Protein AF-A0A5B9QIB6-F1 (afdb_monomer_lite)

Structure (mmCIF, N/CA/C/O backbone):
data_AF-A0A5B9QIB6-F1
#
_entry.id   AF-A0A5B9QIB6-F1
#
loop_
_atom_site.group_PDB
_atom_site.id
_atom_site.type_symbol
_atom_site.label_atom_id
_atom_site.label_alt_id
_atom_site.label_comp_id
_atom_site.label_asym_id
_atom_site.label_entity_id
_atom_site.label_seq_id
_atom_site.pdbx_PDB_ins_code
_atom_site.Cartn_x
_atom_site.Cartn_y
_atom_site.Cartn_z
_atom_site.occupancy
_atom_site.B_iso_or_equiv
_atom_site.auth_seq_id
_atom_site.auth_comp_id
_atom_site.auth_asym_id
_atom_site.auth_atom_id
_atom_site.pdbx_PDB_model_num
ATOM 1 N N . MET A 1 1 ? 18.017 -62.215 -6.057 1.00 49.16 1 MET A N 1
ATOM 2 C CA . MET A 1 1 ? 17.958 -60.836 -6.583 1.00 49.16 1 MET A CA 1
ATOM 3 C C . MET A 1 1 ? 17.004 -60.053 -5.697 1.00 49.16 1 MET A C 1
ATOM 5 O O . MET A 1 1 ? 15.804 -60.251 -5.807 1.00 49.16 1 MET A O 1
ATOM 9 N N . ALA A 1 2 ? 17.535 -59.297 -4.735 1.00 45.88 2 ALA A N 1
ATOM 10 C CA . ALA A 1 2 ? 16.750 -58.531 -3.768 1.00 45.88 2 ALA A CA 1
ATOM 11 C C . ALA A 1 2 ? 16.736 -57.056 -4.192 1.00 45.88 2 ALA A C 1
ATOM 13 O O . ALA A 1 2 ? 17.791 -56.491 -4.464 1.00 45.88 2 ALA A O 1
ATOM 14 N N . ALA A 1 3 ? 15.543 -56.471 -4.295 1.00 62.53 3 ALA A N 1
ATOM 15 C CA . ALA A 1 3 ? 15.340 -55.073 -4.646 1.00 62.53 3 ALA A CA 1
ATOM 16 C C . ALA A 1 3 ? 15.359 -54.217 -3.370 1.00 62.53 3 ALA A C 1
ATOM 18 O O . ALA A 1 3 ? 14.405 -54.223 -2.590 1.00 62.53 3 ALA A O 1
ATOM 19 N N . GLU A 1 4 ? 16.455 -53.492 -3.147 1.00 61.47 4 GLU A N 1
ATOM 20 C CA . GLU A 1 4 ? 16.543 -52.471 -2.104 1.00 61.47 4 GLU A CA 1
ATOM 21 C C . GLU A 1 4 ? 15.688 -51.263 -2.493 1.00 61.47 4 GLU A C 1
ATOM 23 O O . GLU A 1 4 ? 15.952 -50.545 -3.456 1.00 61.47 4 GLU A O 1
ATOM 28 N N . THR A 1 5 ? 14.621 -51.059 -1.726 1.00 69.44 5 THR A N 1
ATOM 29 C CA . THR A 1 5 ? 13.693 -49.941 -1.884 1.00 69.44 5 THR A CA 1
ATOM 30 C C . THR A 1 5 ? 14.246 -48.756 -1.096 1.00 69.44 5 THR A C 1
ATOM 32 O O . THR A 1 5 ? 14.221 -48.744 0.134 1.00 69.44 5 THR A O 1
ATOM 35 N N . HIS A 1 6 ? 14.797 -47.770 -1.800 1.00 70.69 6 HIS A N 1
ATOM 36 C CA . HIS A 1 6 ? 15.397 -46.581 -1.201 1.00 70.69 6 HIS A CA 1
ATOM 37 C C . HIS A 1 6 ? 14.293 -45.586 -0.797 1.00 70.69 6 HIS A C 1
ATOM 39 O O . HIS A 1 6 ? 13.827 -44.778 -1.598 1.00 70.69 6 HIS A O 1
ATOM 45 N N . LEU A 1 7 ? 13.827 -45.674 0.454 1.00 64.88 7 LEU A N 1
ATOM 46 C CA . LEU A 1 7 ? 12.902 -44.703 1.042 1.00 64.88 7 LEU A CA 1
ATOM 47 C C . LEU A 1 7 ? 13.635 -43.381 1.309 1.00 64.88 7 LEU A C 1
ATOM 49 O O . LEU A 1 7 ? 14.410 -43.248 2.258 1.00 64.88 7 LEU A O 1
ATOM 53 N N . GLY A 1 8 ? 13.364 -42.393 0.457 1.00 65.62 8 GLY A N 1
ATOM 54 C CA . GLY A 1 8 ? 13.808 -41.016 0.627 1.00 65.62 8 GLY A CA 1
ATOM 55 C C . GLY A 1 8 ? 13.295 -40.427 1.941 1.00 65.62 8 GLY A C 1
ATOM 56 O O . GLY A 1 8 ? 12.092 -40.292 2.160 1.00 65.62 8 GLY A O 1
ATOM 57 N N . ARG A 1 9 ? 14.225 -40.054 2.826 1.00 62.91 9 ARG A N 1
ATOM 58 C CA . ARG A 1 9 ? 13.943 -39.253 4.022 1.00 62.91 9 ARG A CA 1
ATOM 59 C C . ARG A 1 9 ? 13.416 -37.883 3.600 1.00 62.91 9 ARG A C 1
ATOM 61 O O . ARG A 1 9 ? 14.180 -37.026 3.161 1.00 62.91 9 ARG A O 1
ATOM 68 N N . ILE A 1 10 ? 12.121 -37.666 3.796 1.00 64.62 10 ILE A N 1
ATOM 69 C CA . ILE A 1 10 ? 11.505 -36.340 3.748 1.00 64.62 10 ILE A CA 1
ATOM 70 C C . ILE A 1 10 ? 12.040 -35.552 4.950 1.00 64.62 10 ILE A C 1
ATOM 72 O O . ILE A 1 10 ? 11.724 -35.836 6.105 1.00 64.62 10 ILE A O 1
ATOM 76 N N . ARG A 1 11 ? 12.924 -34.593 4.673 1.00 63.81 11 ARG A N 1
ATOM 77 C CA . ARG A 1 11 ? 13.497 -33.673 5.658 1.00 63.81 11 ARG A CA 1
ATOM 78 C C . ARG A 1 11 ? 12.417 -32.656 6.039 1.00 63.81 11 ARG A C 1
ATOM 80 O O . ARG A 1 11 ? 11.986 -31.879 5.194 1.00 63.81 11 ARG A O 1
ATOM 87 N N . ALA A 1 12 ? 11.966 -32.685 7.291 1.00 67.38 12 ALA A N 1
ATOM 88 C CA . ALA A 1 12 ? 11.012 -31.713 7.821 1.00 67.38 12 ALA A CA 1
ATOM 89 C C . ALA A 1 12 ? 11.565 -30.272 7.719 1.00 67.38 12 ALA A C 1
ATOM 91 O O . ALA A 1 12 ? 12.780 -30.077 7.860 1.00 67.38 12 ALA A O 1
ATOM 92 N N . PRO A 1 13 ? 10.708 -29.258 7.493 1.00 65.56 13 PRO A N 1
ATOM 93 C CA . PRO A 1 13 ? 11.131 -27.865 7.481 1.00 65.56 13 PRO A CA 1
ATOM 94 C C . PRO A 1 13 ? 11.587 -27.444 8.883 1.00 65.56 13 PRO A C 1
ATOM 96 O O . PRO A 1 13 ? 10.845 -27.537 9.859 1.00 65.56 13 PRO A O 1
ATOM 99 N N . SER A 1 14 ? 12.837 -26.992 8.966 1.00 65.56 14 SER A N 1
ATOM 100 C CA . SER A 1 14 ? 13.441 -26.414 10.164 1.00 65.56 14 SER A CA 1
ATOM 101 C C . SER A 1 14 ? 12.660 -25.167 10.577 1.00 65.56 14 SER A C 1
ATOM 103 O O . SER A 1 14 ? 12.629 -24.180 9.840 1.00 65.56 14 SER A O 1
ATOM 105 N N . SER A 1 15 ? 12.011 -25.211 11.741 1.00 61.88 15 SER A N 1
ATOM 106 C CA . SER A 1 15 ? 11.384 -24.049 12.366 1.00 61.88 15 SER A CA 1
ATOM 107 C C . SER A 1 15 ? 12.463 -23.018 12.688 1.00 61.88 15 SER A C 1
ATOM 109 O O . SER A 1 15 ? 13.185 -23.132 13.678 1.00 61.88 15 SER A O 1
ATOM 111 N N . HIS A 1 16 ? 12.598 -22.013 11.826 1.00 60.16 16 HIS A N 1
ATOM 112 C CA . HIS A 1 16 ? 13.471 -20.881 12.077 1.00 60.16 16 HIS A CA 1
ATOM 113 C C . HIS A 1 16 ? 12.837 -20.036 13.186 1.00 60.16 16 HIS A C 1
ATOM 115 O O . HIS A 1 16 ? 11.898 -19.275 12.964 1.00 60.16 16 HIS A O 1
ATOM 121 N N . VAL A 1 17 ? 13.316 -20.254 14.410 1.00 65.19 17 VAL A N 1
ATOM 122 C CA . VAL A 1 17 ? 13.004 -19.441 15.583 1.00 65.19 17 VAL A CA 1
ATOM 123 C C . VAL A 1 17 ? 13.459 -18.018 15.284 1.00 65.19 17 VAL A C 1
ATOM 125 O O . VAL A 1 17 ? 14.654 -17.724 15.256 1.00 65.19 17 VAL A O 1
ATOM 128 N N . PHE A 1 18 ? 12.492 -17.144 15.024 1.00 59.75 18 PHE A N 1
ATOM 129 C CA . PHE A 1 18 ? 12.696 -15.712 14.879 1.00 59.75 18 PHE A CA 1
ATOM 130 C C . PHE A 1 18 ? 13.111 -15.171 16.253 1.00 59.75 18 PHE A C 1
ATOM 132 O O . PHE A 1 18 ? 12.280 -14.909 17.121 1.00 59.75 18 PHE A O 1
ATOM 139 N N . GLN A 1 19 ? 14.420 -15.095 16.499 1.00 58.97 19 GLN A N 1
ATOM 140 C CA . GLN A 1 19 ? 14.951 -14.459 17.696 1.00 58.97 19 GLN A CA 1
ATOM 141 C C . GLN A 1 19 ? 14.647 -12.965 17.605 1.00 58.97 19 GLN A C 1
ATOM 143 O O . GLN A 1 19 ? 15.221 -12.238 16.793 1.00 58.97 19 GLN A O 1
ATOM 148 N N . HIS A 1 20 ? 13.724 -12.512 18.448 1.00 50.50 20 HIS A N 1
ATOM 149 C CA . HIS A 1 20 ? 13.527 -11.101 18.727 1.00 50.50 20 HIS A CA 1
ATOM 150 C C . HIS A 1 20 ? 14.849 -10.520 19.236 1.00 50.50 20 HIS A C 1
ATOM 152 O O . HIS A 1 20 ? 15.265 -10.758 20.369 1.00 50.50 20 HIS A O 1
ATOM 158 N N . ARG A 1 21 ? 15.525 -9.760 18.372 1.00 46.69 21 ARG A N 1
ATOM 159 C CA . ARG A 1 21 ? 16.650 -8.905 18.739 1.00 46.69 21 ARG A CA 1
ATOM 160 C C . ARG A 1 21 ? 16.128 -7.867 19.729 1.00 46.69 21 ARG A C 1
ATOM 162 O O . ARG A 1 21 ? 15.459 -6.916 19.334 1.00 46.69 21 ARG A O 1
ATOM 169 N N . ALA A 1 22 ? 16.424 -8.076 21.009 1.00 50.59 22 ALA A N 1
ATOM 170 C CA . ALA A 1 22 ? 16.262 -7.079 22.053 1.00 50.59 22 ALA A CA 1
ATOM 171 C C . ALA A 1 22 ? 17.128 -5.863 21.692 1.00 50.59 22 ALA A C 1
ATOM 173 O O . ALA A 1 22 ? 18.353 -5.877 21.820 1.00 50.59 22 ALA A O 1
ATOM 174 N N . GLY A 1 23 ? 16.479 -4.835 21.150 1.00 49.94 23 GLY A N 1
ATOM 175 C CA . GLY A 1 23 ? 17.062 -3.520 20.954 1.00 49.94 23 GLY A CA 1
ATOM 176 C C . GLY A 1 23 ? 17.292 -2.875 22.311 1.00 49.94 23 GLY A C 1
ATOM 177 O O . GLY A 1 23 ? 16.348 -2.505 22.998 1.00 49.94 23 GLY A O 1
ATOM 178 N N . SER A 1 24 ? 18.571 -2.815 22.664 1.00 52.03 24 SER A N 1
ATOM 179 C CA . SER A 1 24 ? 19.201 -2.007 23.701 1.00 52.03 24 SER A CA 1
ATOM 180 C C . SER A 1 24 ? 18.434 -0.728 24.042 1.00 52.03 24 SER A C 1
ATOM 182 O O . SER A 1 24 ? 18.230 0.134 23.189 1.00 52.03 24 SER A O 1
ATOM 184 N N . ALA A 1 25 ? 18.092 -0.599 25.322 1.00 54.28 25 ALA A N 1
ATOM 185 C CA . ALA A 1 25 ? 17.638 0.632 25.938 1.00 54.28 25 ALA A CA 1
ATOM 186 C C . ALA A 1 25 ? 18.718 1.716 25.808 1.00 54.28 25 ALA A C 1
ATOM 188 O O . ALA A 1 25 ? 19.795 1.612 26.391 1.00 54.28 25 ALA A O 1
ATOM 189 N N . THR A 1 26 ? 18.407 2.771 25.063 1.00 57.69 26 THR A N 1
ATOM 190 C CA . THR A 1 26 ? 18.966 4.097 25.313 1.00 57.69 26 THR A CA 1
ATOM 191 C C . THR A 1 26 ? 17.824 4.999 25.736 1.00 57.69 26 THR A C 1
ATOM 193 O O . THR A 1 26 ? 16.938 5.342 24.956 1.00 57.69 26 THR A O 1
ATOM 196 N N . ASP A 1 27 ? 17.875 5.292 27.024 1.00 51.94 27 ASP A N 1
ATOM 197 C CA . ASP A 1 27 ? 17.292 6.404 27.746 1.00 51.94 27 ASP A CA 1
ATOM 198 C C . ASP A 1 27 ? 17.321 7.705 26.920 1.00 51.94 27 ASP A C 1
ATOM 200 O O . ASP A 1 27 ? 18.382 8.262 26.641 1.00 51.94 27 ASP A O 1
ATOM 204 N N . ALA A 1 28 ? 16.149 8.161 26.476 1.00 51.78 28 ALA A N 1
ATOM 205 C CA . ALA A 1 28 ? 15.945 9.504 25.946 1.00 51.78 28 ALA A CA 1
ATOM 206 C C . ALA A 1 28 ? 14.476 9.909 26.128 1.00 51.78 28 ALA A C 1
ATOM 208 O O . ALA A 1 28 ? 13.631 9.689 25.265 1.00 51.78 28 ALA A O 1
ATOM 209 N N . ALA A 1 29 ? 14.211 10.506 27.288 1.00 47.91 29 ALA A N 1
ATOM 210 C CA . ALA A 1 29 ? 13.166 11.493 27.543 1.00 47.91 29 ALA A CA 1
ATOM 211 C C . ALA A 1 29 ? 11.743 11.155 27.056 1.00 47.91 29 ALA A C 1
ATOM 213 O O . ALA A 1 29 ? 11.320 11.463 25.941 1.00 47.91 29 ALA A O 1
ATOM 214 N N . ALA A 1 30 ? 10.957 10.650 28.004 1.00 54.53 30 ALA A N 1
ATOM 215 C CA . ALA A 1 30 ? 9.506 10.667 27.980 1.00 54.53 30 ALA A CA 1
ATOM 216 C C . ALA A 1 30 ? 8.954 12.048 27.573 1.00 54.53 30 ALA A C 1
ATOM 218 O O . ALA A 1 30 ? 9.049 13.027 28.315 1.00 54.53 30 ALA A O 1
ATOM 219 N N . ARG A 1 31 ? 8.301 12.104 26.411 1.00 54.97 31 ARG A N 1
ATOM 220 C CA . ARG A 1 31 ? 7.241 13.076 26.137 1.00 54.97 31 ARG A CA 1
ATOM 221 C C . ARG A 1 31 ? 5.910 12.324 26.130 1.00 54.97 31 ARG A C 1
ATOM 223 O O . ARG A 1 31 ? 5.769 11.391 25.340 1.00 54.97 31 ARG A O 1
ATOM 230 N N . PRO A 1 32 ? 4.940 12.690 26.985 1.00 54.66 32 PRO A N 1
ATOM 231 C CA . PRO A 1 32 ? 3.616 12.094 26.945 1.00 54.66 32 PRO A CA 1
ATOM 232 C C . PRO A 1 32 ? 2.919 12.564 25.666 1.00 54.66 32 PRO A C 1
ATOM 234 O O . PRO A 1 32 ? 2.537 13.727 25.537 1.00 54.66 32 PRO A O 1
ATOM 237 N N . VAL A 1 33 ? 2.781 11.661 24.698 1.00 59.53 33 VAL A N 1
ATOM 238 C CA . VAL A 1 33 ? 1.878 11.860 23.565 1.00 59.53 33 VAL A CA 1
ATOM 239 C C . VAL A 1 33 ? 0.468 11.788 24.135 1.00 59.53 33 VAL A C 1
ATOM 241 O O . VAL A 1 33 ? -0.010 10.725 24.522 1.00 59.53 33 VAL A O 1
ATOM 244 N N . GLY A 1 34 ? -0.152 12.957 24.280 1.00 50.97 34 GLY A N 1
ATOM 245 C CA . GLY A 1 34 ? -1.526 13.082 24.726 1.00 50.97 34 GLY A CA 1
ATOM 246 C C . GLY A 1 34 ? -2.464 12.295 23.816 1.00 50.97 34 GLY A C 1
ATOM 247 O O . GLY A 1 34 ? -2.427 12.435 22.595 1.00 50.97 34 GLY A O 1
ATOM 248 N N . ASN A 1 35 ? -3.324 11.499 24.445 1.00 54.88 35 ASN A N 1
ATOM 249 C CA . ASN A 1 35 ? -4.540 10.960 23.855 1.00 54.88 35 ASN A CA 1
ATOM 250 C C . ASN A 1 35 ? -5.414 12.125 23.364 1.00 54.88 35 ASN A C 1
ATOM 252 O O . ASN A 1 35 ? -6.198 12.680 24.134 1.00 54.88 35 ASN A O 1
ATOM 256 N N . GLN A 1 36 ? -5.282 12.510 22.095 1.00 49.12 36 GLN A N 1
ATOM 257 C CA . GLN A 1 36 ? -6.325 13.278 21.425 1.00 49.12 36 GLN A CA 1
ATOM 258 C C . GLN A 1 36 ? -7.422 12.298 20.996 1.00 49.12 36 GLN A C 1
ATOM 260 O O . GLN A 1 36 ? -7.134 11.375 20.228 1.00 49.12 36 GLN A O 1
ATOM 265 N N . PRO A 1 37 ? -8.666 12.443 21.488 1.00 54.34 37 PRO A N 1
ATOM 266 C CA . PRO A 1 37 ? -9.778 11.678 20.958 1.00 54.34 37 PRO A CA 1
ATOM 267 C C . PRO A 1 37 ? -9.956 12.041 19.485 1.00 54.34 37 PRO A C 1
ATOM 269 O O . PRO A 1 37 ? -9.921 13.213 19.111 1.00 54.34 37 PRO A O 1
ATOM 272 N N . ALA A 1 38 ? -10.119 11.005 18.669 1.00 51.00 38 ALA A N 1
ATOM 273 C CA . ALA A 1 38 ? -10.372 11.086 17.246 1.00 51.00 38 ALA A CA 1
ATOM 274 C C . ALA A 1 38 ? -11.533 12.049 16.959 1.00 51.00 38 ALA A C 1
ATOM 276 O O . ALA A 1 38 ? -12.706 11.693 17.083 1.00 51.00 38 ALA A O 1
ATOM 277 N N . SER A 1 39 ? -11.198 13.273 16.549 1.00 51.59 39 SER A N 1
ATOM 278 C CA . SER A 1 39 ? -12.102 14.075 15.740 1.00 51.59 39 SER A CA 1
ATOM 279 C C . SER A 1 39 ? -12.419 13.256 14.501 1.00 51.59 39 SER A C 1
ATOM 281 O O . SER A 1 39 ? -11.525 12.882 13.740 1.00 51.59 39 SER A O 1
ATOM 283 N N . ALA A 1 40 ? -13.702 12.961 14.334 1.00 53.53 40 ALA A N 1
ATOM 284 C CA . ALA A 1 40 ? -14.298 12.452 13.117 1.00 53.53 40 ALA A CA 1
ATOM 285 C C . ALA A 1 40 ? -14.102 13.479 11.989 1.00 53.53 40 ALA A C 1
ATOM 287 O O . ALA A 1 40 ? -15.016 14.209 11.617 1.00 53.53 40 ALA A O 1
ATOM 288 N N . GLU A 1 41 ? -12.886 13.565 11.456 1.00 50.78 41 GLU A N 1
ATOM 289 C CA . GLU A 1 41 ? -12.611 14.255 10.207 1.00 50.78 41 GLU A CA 1
ATOM 290 C C . GLU A 1 41 ? -12.881 13.280 9.070 1.00 50.78 41 GLU A C 1
ATOM 292 O O . GLU A 1 41 ? -12.036 12.508 8.616 1.00 50.78 41 GLU A O 1
ATOM 297 N N . ALA A 1 42 ? -14.138 13.303 8.643 1.00 51.69 42 ALA A N 1
ATOM 298 C CA . ALA A 1 42 ? -14.547 12.803 7.354 1.00 51.69 42 ALA A CA 1
ATOM 299 C C . ALA A 1 42 ? -13.582 13.307 6.264 1.00 51.69 42 ALA A C 1
ATOM 301 O O . ALA A 1 42 ? -13.431 14.506 6.049 1.00 51.69 42 ALA A O 1
ATOM 302 N N . GLY A 1 43 ? -12.953 12.371 5.553 1.00 54.09 43 GLY A N 1
ATOM 303 C CA . GLY A 1 43 ? -12.601 12.564 4.150 1.00 54.09 43 GLY A CA 1
ATOM 304 C C . GLY A 1 43 ? -11.563 13.636 3.817 1.00 54.09 43 GLY A C 1
ATOM 305 O O . GLY A 1 43 ? -11.637 14.202 2.726 1.00 54.09 43 GLY A O 1
ATOM 306 N N . ARG A 1 44 ? -10.559 13.894 4.664 1.00 48.16 44 ARG A N 1
ATOM 307 C CA . ARG A 1 44 ? -9.340 14.547 4.163 1.00 48.16 44 ARG A CA 1
ATOM 308 C C . ARG A 1 44 ? -8.591 13.546 3.290 1.00 48.16 44 ARG A C 1
ATOM 310 O O . ARG A 1 44 ? -7.833 12.720 3.790 1.00 48.16 44 ARG A O 1
ATOM 317 N N . ARG A 1 45 ? -8.856 13.595 1.979 1.00 54.44 45 ARG A N 1
ATOM 318 C CA . ARG A 1 45 ? -7.994 13.009 0.947 1.00 54.44 45 ARG A CA 1
ATOM 319 C C . ARG A 1 45 ? -6.549 13.327 1.322 1.00 54.44 45 ARG A C 1
ATOM 321 O O . ARG A 1 45 ? -6.155 14.489 1.307 1.00 54.44 45 ARG A O 1
ATOM 328 N N . ILE A 1 46 ? -5.775 12.299 1.653 1.00 58.78 46 ILE A N 1
ATOM 329 C CA . ILE A 1 46 ? -4.315 12.375 1.736 1.00 58.78 46 ILE A CA 1
ATOM 330 C C . ILE A 1 46 ? -3.786 12.312 0.297 1.00 58.78 46 ILE A C 1
ATOM 332 O O . ILE A 1 46 ? -2.950 11.483 -0.037 1.00 58.78 46 ILE A O 1
ATOM 336 N N . ASP A 1 47 ? -4.336 13.149 -0.582 1.00 59.72 47 ASP A N 1
ATOM 337 C CA . ASP A 1 47 ? -3.584 13.555 -1.751 1.00 59.72 47 ASP A CA 1
ATOM 338 C C . ASP A 1 47 ? -2.657 14.641 -1.198 1.00 59.72 47 ASP A C 1
ATOM 340 O O . ASP A 1 47 ? -3.148 15.705 -0.799 1.00 59.72 47 ASP A O 1
ATOM 344 N N . PRO A 1 48 ? -1.336 14.397 -1.065 1.00 72.06 48 PRO A N 1
ATOM 345 C CA . PRO A 1 48 ? -0.415 15.510 -0.890 1.00 72.06 48 PRO A CA 1
ATOM 346 C C . PRO A 1 48 ? -0.729 16.526 -1.992 1.00 72.06 48 PRO A C 1
ATOM 348 O O . PRO A 1 48 ? -1.103 16.099 -3.090 1.00 72.06 48 PRO A O 1
ATOM 351 N N . PRO A 1 49 ? -0.626 17.848 -1.744 1.00 62.59 49 PRO A N 1
ATOM 352 C CA . PRO A 1 49 ? -0.746 18.804 -2.828 1.00 62.59 49 PRO A CA 1
ATOM 353 C C . PRO A 1 49 ? 0.223 18.329 -3.901 1.00 62.59 49 PRO A C 1
ATOM 355 O O . PRO A 1 49 ? 1.436 18.305 -3.684 1.00 62.59 49 PRO A O 1
ATOM 358 N N . HIS A 1 50 ? -0.319 17.864 -5.027 1.00 56.31 50 HIS A N 1
ATOM 359 C CA . HIS A 1 50 ? 0.455 17.710 -6.231 1.00 56.31 50 HIS A CA 1
ATOM 360 C C . HIS A 1 50 ? 0.905 19.136 -6.509 1.00 56.31 50 HIS A C 1
ATOM 362 O O . HIS A 1 50 ? 0.157 19.926 -7.083 1.00 56.31 50 HIS A O 1
ATOM 368 N N . HIS A 1 51 ? 2.082 19.509 -5.992 1.00 54.41 51 HIS A N 1
ATOM 369 C CA . HIS A 1 51 ? 2.859 20.602 -6.529 1.00 54.41 51 HIS A CA 1
ATOM 370 C C . HIS A 1 51 ? 2.881 20.273 -7.997 1.00 54.41 51 HIS A C 1
ATOM 372 O O . HIS A 1 51 ? 3.492 19.268 -8.361 1.00 54.41 51 HIS A O 1
ATOM 378 N N . GLY A 1 52 ? 2.045 20.993 -8.756 1.00 48.78 52 GLY A N 1
ATOM 379 C CA . GLY A 1 52 ? 1.845 20.770 -10.167 1.00 48.78 52 GLY A CA 1
ATOM 380 C C . GLY A 1 52 ? 3.239 20.687 -10.711 1.00 48.78 52 GLY A C 1
ATOM 381 O O . GLY A 1 52 ? 3.949 21.693 -10.688 1.00 48.78 52 GLY A O 1
ATOM 382 N N . GLY A 1 53 ? 3.656 19.453 -11.017 1.00 48.56 53 GLY A N 1
ATOM 383 C CA . GLY A 1 53 ? 4.961 19.193 -11.561 1.00 48.56 53 GLY A CA 1
ATOM 384 C C . GLY A 1 53 ? 4.975 20.129 -12.731 1.00 48.56 53 GLY A C 1
ATOM 385 O O . GLY A 1 53 ? 4.114 20.011 -13.608 1.00 48.56 53 GLY A O 1
ATOM 386 N N . GLN A 1 54 ? 5.824 21.150 -12.636 1.00 50.91 54 GLN A N 1
ATOM 387 C CA . GLN A 1 54 ? 6.170 21.962 -13.767 1.00 50.91 54 GLN A CA 1
ATOM 388 C C . GLN A 1 54 ? 6.637 20.924 -14.759 1.00 50.91 54 GLN A C 1
ATOM 390 O O . GLN A 1 54 ? 7.724 20.363 -14.641 1.00 50.91 54 GLN A O 1
ATOM 395 N N . ARG A 1 55 ? 5.698 20.542 -15.625 1.00 49.50 55 ARG A N 1
ATOM 396 C CA . ARG A 1 55 ? 5.929 19.763 -16.813 1.00 49.50 55 ARG A CA 1
ATOM 397 C C . ARG A 1 55 ? 7.134 20.483 -17.387 1.00 49.50 55 ARG A C 1
ATOM 399 O O . ARG A 1 55 ? 6.972 21.685 -17.618 1.00 49.50 55 ARG A O 1
ATOM 406 N N . PRO A 1 56 ? 8.325 19.857 -17.455 1.00 56.41 56 PRO A N 1
ATOM 407 C CA . PRO A 1 56 ? 9.463 20.530 -18.046 1.00 56.41 56 PRO A CA 1
ATOM 408 C C . PRO A 1 56 ? 8.924 21.041 -19.367 1.00 56.41 56 PRO A C 1
ATOM 410 O O . PRO A 1 56 ? 8.387 20.248 -20.154 1.00 56.41 56 PRO A O 1
ATOM 413 N N . GLN A 1 57 ? 8.869 22.373 -19.487 1.00 53.00 57 GLN A N 1
ATOM 414 C CA . GLN A 1 57 ? 8.481 23.006 -20.725 1.00 53.00 57 GLN A CA 1
ATOM 415 C C . GLN A 1 57 ? 9.373 22.316 -21.732 1.00 53.00 57 GLN A C 1
ATOM 417 O O . GLN A 1 57 ? 10.596 22.293 -21.605 1.00 53.00 57 GLN A O 1
ATOM 422 N N . SER A 1 58 ? 8.723 21.566 -22.611 1.00 51.88 58 SER A N 1
ATOM 423 C CA . SER A 1 58 ? 9.365 21.020 -23.781 1.00 51.88 58 SER A CA 1
ATOM 424 C C . SER A 1 58 ? 9.616 22.255 -24.625 1.00 51.88 58 SER A C 1
ATOM 426 O O . SER A 1 58 ? 8.785 22.614 -25.456 1.00 51.88 58 SER A O 1
ATOM 428 N N . ASP A 1 59 ? 10.662 22.989 -24.249 1.00 45.72 59 ASP A N 1
ATOM 429 C CA . ASP A 1 59 ? 11.143 24.147 -24.960 1.00 45.72 59 ASP A CA 1
ATOM 430 C C . ASP A 1 59 ? 11.504 23.634 -26.346 1.00 45.72 59 ASP A C 1
ATOM 432 O O . ASP A 1 59 ? 12.346 22.752 -26.516 1.00 45.72 59 ASP A O 1
ATOM 436 N N . ASP A 1 60 ? 10.732 24.132 -27.304 1.00 50.25 60 ASP A N 1
ATOM 437 C CA . ASP A 1 60 ? 11.033 24.171 -28.718 1.00 50.25 60 ASP A CA 1
ATOM 438 C C . ASP A 1 60 ? 11.535 22.865 -29.332 1.00 50.25 60 ASP A C 1
ATOM 440 O O . ASP A 1 60 ? 12.676 22.730 -29.774 1.00 50.25 60 ASP A O 1
ATOM 444 N N . ASN A 1 61 ? 10.578 21.964 -29.566 1.00 50.94 61 ASN A N 1
ATOM 445 C CA . ASN A 1 61 ? 10.605 21.151 -30.777 1.00 50.94 61 ASN A CA 1
ATOM 446 C C . ASN A 1 61 ? 10.388 22.080 -31.989 1.00 50.94 61 ASN A C 1
ATOM 448 O O . ASN A 1 61 ? 9.327 22.098 -32.618 1.00 50.94 61 ASN A O 1
ATOM 452 N N . THR A 1 62 ? 11.393 22.909 -32.274 1.00 52.09 62 THR A N 1
ATOM 453 C CA . THR A 1 62 ? 11.547 23.590 -33.552 1.00 52.09 62 THR A CA 1
ATOM 454 C C . THR A 1 62 ? 11.802 22.499 -34.577 1.00 52.09 62 THR A C 1
ATOM 456 O O . THR A 1 62 ? 12.923 22.048 -34.793 1.00 52.09 62 THR A O 1
ATOM 459 N N . LEU A 1 63 ? 10.717 22.026 -35.191 1.00 58.53 63 LEU A N 1
ATOM 460 C CA . LEU A 1 63 ? 10.793 21.315 -36.457 1.00 58.53 63 LEU A CA 1
ATOM 461 C C . LEU A 1 63 ? 11.714 22.141 -37.369 1.00 58.53 63 LEU A C 1
ATOM 463 O O . LEU A 1 63 ? 11.423 23.325 -37.575 1.00 58.53 63 LEU A O 1
ATOM 467 N N . PRO A 1 64 ? 12.818 21.588 -37.897 1.00 60.16 64 PRO A N 1
ATOM 468 C CA . PRO A 1 64 ? 13.585 22.302 -38.895 1.00 60.16 64 PRO A CA 1
ATOM 469 C C . PRO A 1 64 ? 12.660 22.525 -40.090 1.00 60.16 64 PRO A C 1
ATOM 471 O O . PRO A 1 64 ? 12.278 21.586 -40.788 1.00 60.16 64 PRO A O 1
ATOM 474 N N . THR A 1 65 ? 12.264 23.781 -40.296 1.00 54.12 65 THR A N 1
ATOM 475 C CA . THR A 1 65 ? 11.670 24.261 -41.539 1.00 54.12 65 THR A CA 1
ATOM 476 C C . THR A 1 65 ? 12.610 23.848 -42.662 1.00 54.12 65 THR A C 1
ATOM 478 O O . THR A 1 65 ? 13.675 24.441 -42.848 1.00 54.12 65 THR A O 1
ATOM 481 N N . ALA A 1 66 ? 12.237 22.785 -43.374 1.00 56.25 66 ALA A N 1
ATOM 482 C CA . ALA A 1 66 ? 12.931 22.321 -44.558 1.00 56.25 66 ALA A CA 1
ATOM 483 C C . ALA A 1 66 ? 12.918 23.466 -45.573 1.00 56.25 66 ALA A C 1
ATOM 485 O O . ALA A 1 66 ? 11.906 23.766 -46.206 1.00 56.25 66 ALA A O 1
ATOM 486 N N . THR A 1 67 ? 14.046 24.164 -45.653 1.00 56.47 67 THR A N 1
ATOM 487 C CA . THR A 1 67 ? 14.270 25.218 -46.632 1.00 56.47 67 THR A CA 1
ATOM 488 C C . THR A 1 67 ? 14.238 24.557 -48.001 1.00 56.47 67 THR A C 1
ATOM 490 O O . THR A 1 67 ? 14.965 23.598 -48.254 1.00 56.47 67 THR A O 1
ATOM 493 N N . ALA A 1 68 ? 13.326 25.037 -48.844 1.00 58.06 68 ALA A N 1
ATOM 494 C CA . ALA A 1 68 ? 13.104 24.554 -50.194 1.00 58.06 68 ALA A CA 1
ATOM 495 C C . ALA A 1 68 ? 14.429 24.448 -50.963 1.00 58.06 68 ALA A C 1
ATOM 497 O O . ALA A 1 68 ? 15.178 25.419 -51.083 1.00 58.06 68 ALA A O 1
ATOM 498 N N . ALA A 1 69 ? 14.704 23.251 -51.478 1.00 63.41 69 ALA A N 1
ATOM 499 C CA . ALA A 1 69 ? 15.865 22.985 -52.307 1.00 63.41 69 ALA A CA 1
ATOM 500 C C . ALA A 1 69 ? 15.755 23.745 -53.646 1.00 63.41 69 ALA A C 1
ATOM 502 O O . ALA A 1 69 ? 14.700 23.700 -54.289 1.00 63.41 69 ALA A O 1
ATOM 503 N N . PRO A 1 70 ? 16.823 24.417 -54.113 1.00 58.12 70 PRO A N 1
ATOM 504 C CA . PRO A 1 70 ? 16.856 24.981 -55.454 1.00 58.12 70 PRO A CA 1
ATOM 505 C C . PRO A 1 70 ? 16.867 23.851 -56.492 1.00 58.12 70 PRO A C 1
ATOM 507 O O . PRO A 1 70 ? 17.774 23.022 -56.532 1.00 58.12 70 PRO A O 1
ATOM 510 N N . SER A 1 71 ? 15.84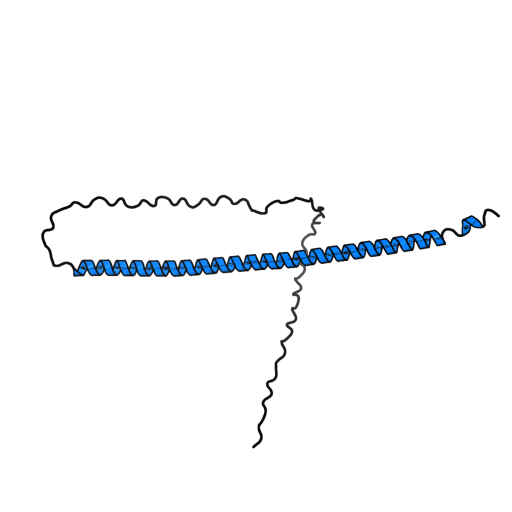4 23.835 -57.349 1.00 58.62 71 SER A N 1
ATOM 511 C CA . SER A 1 71 ? 15.770 22.973 -58.532 1.00 58.62 71 SER A CA 1
ATOM 512 C C . SER A 1 71 ? 16.763 23.467 -59.588 1.00 58.62 71 SER A C 1
ATOM 514 O O . SER A 1 71 ? 16.431 24.303 -60.425 1.00 58.62 71 SER A O 1
ATOM 516 N N . GLY A 1 72 ? 18.004 22.988 -59.509 1.00 56.44 72 GLY A N 1
ATOM 517 C CA . GLY A 1 72 ? 19.010 23.130 -60.561 1.00 56.44 72 GLY A CA 1
ATOM 518 C C . GLY A 1 72 ? 18.993 21.914 -61.498 1.00 56.44 72 GLY A C 1
ATOM 519 O O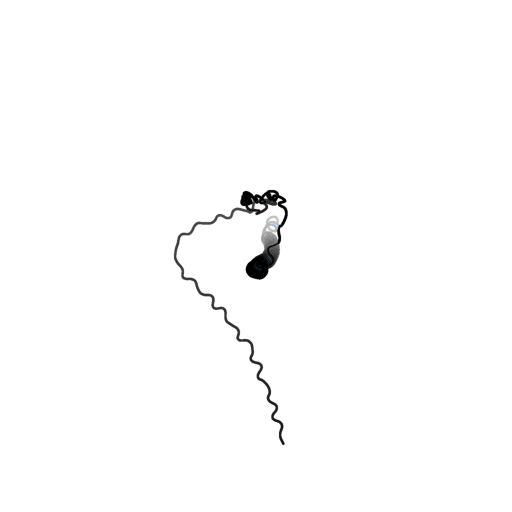 . GLY A 1 72 ? 18.798 20.795 -61.019 1.00 56.44 72 GLY A O 1
ATOM 520 N N . PRO A 1 73 ? 19.180 22.089 -62.819 1.00 58.19 73 PRO A N 1
ATOM 521 C CA . PRO A 1 73 ? 19.205 20.976 -63.762 1.00 58.19 73 PRO A CA 1
ATOM 522 C C . PRO A 1 73 ? 20.407 20.066 -63.479 1.00 58.19 73 PRO A C 1
ATOM 524 O O . PRO A 1 73 ? 21.558 20.496 -63.529 1.00 58.19 73 PRO A O 1
ATOM 527 N N . ALA A 1 74 ? 20.115 18.803 -63.164 1.00 56.88 74 ALA A N 1
ATOM 528 C CA . ALA A 1 74 ? 21.095 17.764 -62.892 1.00 56.88 74 ALA A CA 1
ATOM 529 C C . ALA A 1 74 ? 21.852 17.388 -64.173 1.00 56.88 74 ALA A C 1
ATOM 531 O O . ALA A 1 74 ? 21.363 16.632 -65.014 1.00 56.88 74 ALA A O 1
ATOM 532 N N . THR A 1 75 ? 23.062 17.919 -64.314 1.00 55.00 75 THR A N 1
ATOM 533 C CA . THR A 1 75 ? 24.061 17.417 -65.258 1.00 55.00 75 THR A CA 1
ATOM 534 C C . THR A 1 75 ? 24.730 16.189 -64.641 1.00 55.00 75 THR A C 1
ATOM 536 O O . THR A 1 75 ? 25.196 16.228 -63.505 1.00 55.00 75 THR A O 1
ATOM 539 N N . ALA A 1 76 ? 24.733 15.090 -65.391 1.00 61.44 76 ALA A N 1
ATOM 540 C CA . ALA A 1 76 ? 25.201 13.770 -64.990 1.00 61.44 76 ALA A CA 1
ATOM 541 C C . ALA A 1 76 ? 26.620 13.756 -64.381 1.00 61.44 76 ALA A C 1
ATOM 543 O O . ALA A 1 76 ? 27.577 14.203 -65.011 1.00 61.44 76 ALA A O 1
ATOM 544 N N . ALA A 1 77 ? 26.756 13.148 -63.199 1.00 55.41 77 ALA A N 1
ATOM 545 C CA . ALA A 1 77 ? 28.024 12.670 -62.648 1.00 55.41 77 ALA A CA 1
ATOM 546 C C . ALA A 1 77 ? 27.775 11.323 -61.950 1.00 55.41 77 ALA A C 1
ATOM 548 O O . ALA A 1 77 ? 27.373 11.251 -60.794 1.00 55.41 77 ALA A O 1
ATOM 549 N N . GLN A 1 78 ? 27.958 10.248 -62.709 1.00 56.03 78 GLN A N 1
ATOM 550 C CA . GLN A 1 78 ? 27.551 8.880 -62.385 1.00 56.03 78 GLN A CA 1
ATOM 551 C C . GLN A 1 78 ? 28.684 8.086 -61.704 1.00 56.03 78 GLN A C 1
ATOM 553 O O . GLN A 1 78 ? 28.946 6.943 -62.061 1.00 56.03 78 GLN A O 1
ATOM 558 N N . THR A 1 79 ? 29.413 8.701 -60.763 1.00 54.12 79 THR A N 1
ATOM 559 C CA . THR A 1 79 ? 30.623 8.093 -60.159 1.00 54.12 79 THR A CA 1
ATOM 560 C C . THR A 1 79 ? 30.735 8.219 -58.633 1.00 54.12 79 THR A C 1
ATOM 562 O O . THR A 1 79 ? 31.812 7.981 -58.103 1.00 54.12 79 THR A O 1
ATOM 565 N N . ASN A 1 80 ? 29.660 8.565 -57.910 1.00 55.66 80 ASN A N 1
ATOM 566 C CA . ASN A 1 80 ? 29.683 8.720 -56.439 1.00 55.66 80 ASN A CA 1
ATOM 567 C C . ASN A 1 80 ? 28.628 7.880 -55.680 1.00 55.66 80 ASN A C 1
ATOM 569 O O . ASN A 1 80 ? 28.426 8.108 -54.486 1.00 55.66 80 ASN A O 1
ATOM 573 N N . ASP A 1 81 ? 27.968 6.911 -56.328 1.00 59.88 81 ASP A N 1
ATOM 574 C CA . ASP A 1 81 ? 26.905 6.100 -55.699 1.00 59.88 81 ASP A CA 1
ATOM 575 C C . ASP A 1 81 ? 27.401 5.289 -54.480 1.00 59.88 81 ASP A C 1
ATOM 577 O O . ASP A 1 81 ? 26.672 5.129 -53.497 1.00 59.88 81 ASP A O 1
ATOM 581 N N . ASP A 1 82 ? 28.674 4.879 -54.466 1.00 63.34 82 ASP A N 1
ATOM 582 C CA . ASP A 1 82 ? 29.251 4.124 -53.346 1.00 63.34 82 ASP A CA 1
ATOM 583 C C . ASP A 1 82 ? 29.379 4.968 -52.064 1.00 63.34 82 ASP A C 1
ATOM 585 O O . ASP A 1 82 ? 29.095 4.483 -50.967 1.00 63.34 82 ASP A O 1
ATOM 589 N N . ALA A 1 83 ? 29.721 6.258 -52.178 1.00 69.31 83 ALA A N 1
ATOM 590 C CA . ALA A 1 83 ? 29.878 7.143 -51.019 1.00 69.31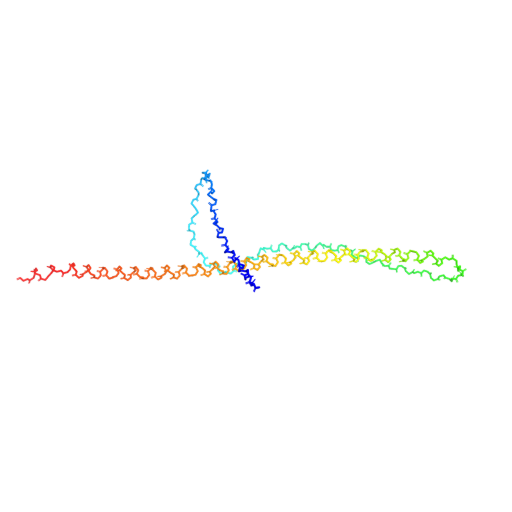 83 ALA A CA 1
ATOM 591 C C . ALA A 1 83 ? 28.532 7.479 -50.349 1.00 69.31 83 ALA A C 1
ATOM 593 O O . ALA A 1 83 ? 28.453 7.577 -49.122 1.00 69.31 83 ALA A O 1
ATOM 594 N N . GLY A 1 84 ? 27.459 7.610 -51.140 1.00 76.69 84 GLY A N 1
ATOM 595 C CA . GLY A 1 84 ? 26.104 7.818 -50.622 1.00 76.69 84 GLY A CA 1
ATOM 596 C C . GLY A 1 84 ? 25.567 6.594 -49.875 1.00 76.69 84 GLY A C 1
ATOM 597 O O . GLY A 1 84 ? 24.952 6.735 -48.817 1.00 76.69 84 GLY A O 1
ATOM 598 N N . SER A 1 85 ? 25.857 5.390 -50.378 1.00 83.19 85 SER A N 1
ATOM 599 C CA . SER A 1 85 ? 25.434 4.137 -49.740 1.00 83.19 85 SER A CA 1
ATOM 600 C C . SER A 1 85 ? 26.075 3.924 -48.360 1.00 83.19 85 SER A C 1
ATOM 602 O O . SER A 1 85 ? 25.384 3.546 -47.413 1.00 83.19 85 SER A O 1
ATOM 604 N N . SER A 1 86 ? 27.363 4.260 -48.210 1.00 86.12 86 SER A N 1
ATOM 605 C CA . SER A 1 86 ? 28.081 4.144 -46.935 1.00 86.12 86 SER A CA 1
ATOM 606 C C . SER A 1 86 ? 27.535 5.094 -45.867 1.00 86.12 86 SER A C 1
ATOM 608 O O . SER A 1 86 ? 27.456 4.713 -44.701 1.00 86.12 86 SER A O 1
ATOM 610 N N . LEU A 1 87 ? 27.148 6.315 -46.248 1.00 90.00 87 LEU A N 1
ATOM 611 C CA . LEU A 1 87 ? 26.582 7.290 -45.313 1.00 90.00 87 LEU A CA 1
ATOM 612 C C . LEU A 1 87 ? 25.181 6.877 -44.843 1.00 90.00 87 LEU A C 1
ATOM 614 O O . LEU A 1 87 ? 24.872 6.981 -43.657 1.00 90.00 87 LEU A O 1
ATOM 618 N N . LEU A 1 88 ? 24.348 6.365 -45.755 1.00 91.62 88 LEU A N 1
ATOM 619 C CA . LEU A 1 88 ? 23.030 5.835 -45.400 1.00 91.62 88 LEU A CA 1
ATOM 620 C C . LEU A 1 88 ? 23.136 4.611 -44.489 1.00 91.62 88 LEU A C 1
ATOM 622 O O . LEU A 1 88 ? 22.321 4.465 -43.581 1.00 91.62 88 LEU A O 1
ATOM 626 N N . HIS A 1 89 ? 24.136 3.755 -44.710 1.00 93.31 89 HIS A N 1
ATOM 627 C CA . HIS A 1 89 ? 24.376 2.599 -43.855 1.00 93.31 89 HIS A CA 1
ATOM 628 C C . HIS A 1 89 ? 24.762 3.016 -42.433 1.00 93.31 89 HIS A C 1
ATOM 630 O O . HIS A 1 89 ? 24.104 2.583 -41.495 1.00 93.31 89 HIS A O 1
ATOM 636 N N . ALA A 1 90 ? 25.728 3.928 -42.279 1.00 93.62 90 ALA A N 1
ATOM 637 C CA . ALA A 1 90 ? 26.116 4.451 -40.967 1.00 93.62 90 ALA A CA 1
ATOM 638 C C . ALA A 1 90 ? 24.926 5.093 -40.230 1.00 93.62 90 ALA A C 1
ATOM 640 O O . ALA A 1 90 ? 24.677 4.807 -39.064 1.00 93.62 90 ALA A O 1
ATOM 641 N N . HIS A 1 91 ?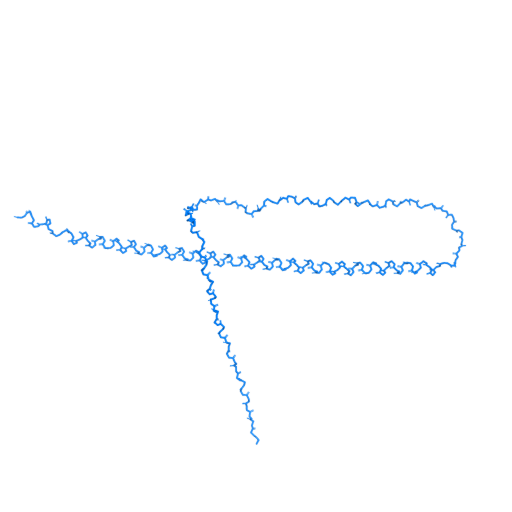 24.114 5.888 -40.935 1.00 95.94 91 HIS A N 1
ATOM 642 C CA . HIS A 1 91 ? 22.910 6.473 -40.344 1.00 95.94 91 HIS A CA 1
ATOM 643 C C . HIS A 1 91 ? 21.865 5.411 -39.953 1.00 95.94 91 HIS A C 1
ATOM 645 O O . HIS A 1 91 ? 21.172 5.553 -38.946 1.00 95.94 91 HIS A O 1
ATOM 651 N N . ALA A 1 92 ? 21.724 4.338 -40.736 1.00 96.38 92 ALA A N 1
ATOM 652 C CA . ALA A 1 92 ? 20.845 3.227 -40.386 1.00 96.38 92 ALA A CA 1
ATOM 653 C C . ALA A 1 92 ? 21.346 2.474 -39.142 1.00 96.38 92 ALA A C 1
ATOM 655 O O . ALA A 1 92 ? 20.533 2.122 -38.288 1.00 96.38 92 ALA A O 1
ATOM 656 N N . GLU A 1 93 ? 22.657 2.270 -39.006 1.00 97.38 93 GLU A N 1
ATOM 657 C CA . GLU A 1 93 ? 23.270 1.677 -37.812 1.00 97.38 93 GLU A CA 1
ATOM 658 C C . GLU A 1 93 ? 23.037 2.543 -36.567 1.00 97.38 93 GLU A C 1
ATOM 660 O O . GLU A 1 93 ? 22.601 2.021 -35.539 1.00 97.38 93 GLU A O 1
ATOM 665 N N . ASP A 1 94 ? 23.209 3.864 -36.676 1.00 97.62 94 ASP A N 1
ATOM 666 C CA . ASP A 1 94 ? 22.918 4.808 -35.590 1.00 97.62 94 ASP A CA 1
ATOM 667 C C . ASP A 1 94 ? 21.443 4.751 -35.167 1.00 97.62 94 ASP A C 1
ATOM 669 O O . ASP A 1 94 ? 21.122 4.739 -33.975 1.00 97.62 94 ASP A O 1
ATOM 673 N N . LEU A 1 95 ? 20.515 4.678 -36.129 1.00 98.06 95 LEU A N 1
ATOM 674 C CA . LEU A 1 95 ? 19.089 4.518 -35.834 1.00 98.06 95 LEU A CA 1
ATOM 675 C C . LEU A 1 95 ? 18.799 3.195 -35.119 1.00 98.06 95 LEU A C 1
ATOM 677 O O . LEU A 1 95 ? 18.043 3.189 -34.147 1.00 98.06 95 LEU A O 1
ATOM 681 N N . VAL A 1 96 ? 19.399 2.088 -35.561 1.00 98.06 96 VAL A N 1
ATOM 682 C CA . VAL A 1 96 ? 19.242 0.781 -34.906 1.00 98.06 96 VAL A CA 1
ATOM 683 C C . VAL A 1 96 ? 19.776 0.831 -33.475 1.00 98.06 96 VAL A C 1
ATOM 685 O O . VAL A 1 96 ? 19.086 0.387 -32.556 1.00 98.06 96 VAL A O 1
ATOM 688 N N . HIS A 1 97 ? 20.951 1.424 -33.266 1.00 98.00 97 HIS A N 1
ATOM 689 C CA . HIS A 1 97 ? 21.544 1.579 -31.941 1.00 98.00 97 HIS A CA 1
ATOM 690 C C . HIS A 1 97 ? 20.669 2.430 -31.005 1.00 98.00 97 HIS A C 1
ATOM 692 O O . HIS A 1 97 ? 20.424 2.054 -29.853 1.00 98.00 97 HIS A O 1
ATOM 698 N N . ASN A 1 98 ? 20.130 3.543 -31.508 1.00 98.12 98 ASN A N 1
ATOM 699 C CA . ASN A 1 98 ? 19.225 4.402 -30.745 1.00 98.12 98 ASN A CA 1
ATOM 700 C C . ASN A 1 98 ? 17.920 3.678 -30.383 1.00 98.12 98 ASN A C 1
ATOM 702 O O . ASN A 1 98 ? 17.467 3.765 -29.241 1.00 98.12 98 ASN A O 1
ATOM 706 N N . LEU A 1 99 ? 17.338 2.916 -31.317 1.00 98.19 99 LEU A N 1
ATOM 707 C CA . LEU A 1 99 ? 16.133 2.121 -31.062 1.00 98.19 99 LEU A CA 1
ATOM 708 C C . LEU A 1 99 ? 16.371 1.034 -30.007 1.00 98.19 99 LEU A C 1
ATOM 710 O O . LEU A 1 99 ? 15.528 0.849 -29.132 1.00 98.19 99 LEU A O 1
ATOM 714 N N . GLN A 1 100 ? 17.517 0.351 -30.053 1.00 98.50 100 GLN A N 1
ATOM 715 C CA . GLN A 1 100 ? 17.906 -0.630 -29.034 1.00 98.50 100 GLN A CA 1
ATOM 716 C C . GLN A 1 100 ? 18.063 0.028 -27.659 1.00 98.50 100 GLN A C 1
ATOM 718 O O . GLN A 1 100 ? 17.481 -0.438 -26.682 1.00 98.50 100 GLN A O 1
ATOM 723 N N . THR A 1 101 ? 18.754 1.167 -27.597 1.00 98.31 101 THR A N 1
ATOM 724 C CA . THR A 1 101 ? 18.934 1.930 -26.352 1.00 98.31 101 THR A CA 1
ATOM 725 C C . THR A 1 101 ? 17.594 2.375 -25.757 1.00 98.31 101 THR A C 1
ATOM 727 O O . THR A 1 101 ? 17.384 2.312 -24.544 1.00 98.31 101 THR A O 1
ATOM 730 N N . TRP A 1 102 ? 16.650 2.815 -26.596 1.00 98.31 102 TRP A N 1
ATOM 731 C CA . TRP A 1 102 ? 15.310 3.181 -26.134 1.00 98.31 102 TRP A CA 1
ATOM 732 C C . TRP A 1 102 ? 14.489 1.980 -25.675 1.00 98.31 102 TRP A C 1
ATOM 734 O O . TRP A 1 102 ? 13.750 2.122 -24.700 1.00 98.31 102 TRP A O 1
ATOM 744 N N . ALA A 1 103 ? 14.626 0.821 -26.322 1.00 98.31 103 ALA A N 1
ATOM 745 C CA . ALA A 1 103 ? 13.973 -0.409 -25.884 1.00 98.31 103 ALA A CA 1
ATOM 746 C C . ALA A 1 103 ? 14.446 -0.813 -24.478 1.00 98.31 103 ALA A C 1
ATOM 748 O O . ALA A 1 103 ? 13.625 -0.979 -23.581 1.00 98.31 103 ALA A O 1
ATOM 749 N N . GLU A 1 104 ? 15.759 -0.832 -24.238 1.00 98.19 104 GLU A N 1
ATOM 750 C CA . GLU A 1 104 ? 16.326 -1.141 -22.917 1.00 98.19 104 GLU A CA 1
ATOM 751 C C . GLU A 1 104 ? 15.875 -0.144 -21.834 1.00 98.19 104 GLU A C 1
ATOM 753 O O . GLU A 1 104 ? 15.566 -0.524 -20.699 1.00 98.19 104 GLU A O 1
ATOM 758 N N . LEU A 1 105 ? 15.807 1.149 -22.174 1.00 98.44 105 LEU A N 1
ATOM 759 C CA . LEU A 1 105 ? 15.312 2.181 -21.262 1.00 98.44 105 LEU A CA 1
ATOM 760 C C . LEU A 1 105 ? 13.829 1.973 -20.918 1.00 98.44 105 LEU A C 1
ATOM 762 O O . LEU A 1 105 ? 13.430 2.196 -19.770 1.00 98.44 105 LEU A O 1
ATOM 766 N N . LEU A 1 106 ? 13.015 1.588 -21.904 1.00 98.44 106 LEU A N 1
ATOM 767 C CA . LEU A 1 106 ? 11.595 1.312 -21.715 1.00 98.44 106 LEU A CA 1
ATOM 768 C C . LEU A 1 106 ? 11.402 0.096 -20.805 1.00 98.44 106 LEU A C 1
ATOM 770 O O . LEU A 1 106 ? 10.699 0.218 -19.803 1.00 98.44 106 LEU A O 1
ATOM 774 N N . ASP A 1 107 ? 12.100 -1.004 -21.088 1.00 98.56 107 ASP A N 1
ATOM 775 C CA . ASP A 1 107 ? 12.058 -2.236 -20.292 1.00 98.56 107 ASP A CA 1
ATOM 776 C C . ASP A 1 107 ? 12.450 -1.966 -18.835 1.00 98.56 107 ASP A C 1
ATOM 778 O O . ASP A 1 107 ? 11.788 -2.404 -17.886 1.00 98.56 107 ASP A O 1
ATOM 782 N N . ARG A 1 108 ? 13.501 -1.162 -18.627 1.00 98.38 108 ARG A N 1
ATOM 783 C CA . ARG A 1 108 ? 13.905 -0.734 -17.286 1.00 98.38 108 ARG A CA 1
ATOM 784 C C . ARG A 1 108 ? 12.788 0.036 -16.583 1.00 98.38 108 ARG A C 1
ATOM 786 O O . ARG A 1 108 ? 12.456 -0.298 -15.445 1.00 98.38 108 ARG A O 1
ATOM 793 N N . ARG A 1 109 ? 12.200 1.043 -17.233 1.00 98.56 109 ARG A N 1
ATOM 794 C CA . ARG A 1 109 ? 11.113 1.846 -16.644 1.00 98.56 109 ARG A CA 1
ATOM 795 C C . ARG A 1 109 ? 9.870 1.009 -16.352 1.00 98.56 109 ARG A C 1
ATOM 797 O O . ARG A 1 109 ? 9.231 1.229 -15.326 1.00 98.56 109 ARG A O 1
ATOM 804 N N . GLU A 1 110 ? 9.544 0.048 -17.211 1.00 98.44 110 GLU A N 1
ATOM 805 C CA . GLU A 1 110 ? 8.447 -0.895 -16.988 1.00 98.44 110 GLU A CA 1
ATOM 806 C C . GLU A 1 110 ? 8.704 -1.744 -15.738 1.00 98.44 110 GLU A C 1
ATOM 808 O O . GLU A 1 110 ? 7.841 -1.840 -14.863 1.00 98.44 110 GLU A O 1
ATOM 813 N N . SER A 1 111 ? 9.922 -2.272 -15.585 1.00 97.44 111 SER A N 1
ATOM 814 C CA . SER A 1 111 ? 10.298 -3.040 -14.392 1.00 97.44 111 SER A CA 1
ATOM 815 C C . SER A 1 111 ? 10.235 -2.207 -13.101 1.00 97.44 111 SER A C 1
ATOM 817 O O . SER A 1 111 ? 9.740 -2.685 -12.076 1.00 97.44 111 SER A O 1
ATOM 819 N N . GLU A 1 112 ? 10.669 -0.942 -13.151 1.00 98.19 112 GLU A N 1
ATOM 820 C CA . GLU A 1 112 ? 10.603 0.000 -12.028 1.00 98.19 112 GLU A CA 1
ATOM 821 C C . GLU A 1 112 ? 9.143 0.310 -11.653 1.00 98.19 112 GLU A C 1
ATOM 823 O O . GLU A 1 112 ? 8.788 0.307 -10.470 1.00 98.19 112 GLU A O 1
ATOM 828 N N . LEU A 1 113 ? 8.276 0.507 -12.651 1.00 98.31 113 LEU A N 1
ATOM 829 C CA . LEU A 1 113 ? 6.846 0.739 -12.454 1.00 98.31 113 LEU A CA 1
ATOM 830 C C . LEU A 1 113 ? 6.155 -0.490 -11.850 1.00 98.31 113 LEU A C 1
ATOM 832 O O . LEU A 1 113 ? 5.412 -0.354 -10.875 1.00 98.31 113 LEU A O 1
ATOM 836 N N . HIS A 1 114 ? 6.436 -1.692 -12.356 1.00 97.56 114 HIS A N 1
ATOM 837 C CA . HIS A 1 114 ? 5.895 -2.937 -11.803 1.00 97.56 114 HIS A CA 1
ATOM 838 C C . HIS A 1 114 ? 6.351 -3.169 -10.357 1.00 97.56 114 HIS A C 1
ATOM 840 O O . HIS A 1 114 ? 5.544 -3.561 -9.508 1.00 97.56 114 HIS A O 1
ATOM 846 N N . ALA A 1 115 ? 7.612 -2.869 -10.034 1.00 97.19 115 ALA A N 1
ATOM 847 C CA . ALA A 1 115 ? 8.108 -2.939 -8.663 1.00 97.19 115 ALA A CA 1
ATOM 848 C C . ALA A 1 115 ? 7.381 -1.944 -7.740 1.00 97.19 115 ALA A C 1
ATOM 850 O O . ALA A 1 115 ? 6.978 -2.306 -6.629 1.00 97.19 115 ALA A O 1
ATOM 851 N N . ALA A 1 116 ? 7.161 -0.709 -8.201 1.00 97.88 116 ALA A N 1
ATOM 852 C CA . ALA A 1 116 ? 6.412 0.298 -7.453 1.00 97.88 116 ALA A CA 1
ATOM 853 C C . ALA A 1 116 ? 4.952 -0.129 -7.213 1.00 97.88 116 ALA A C 1
ATOM 855 O O . ALA A 1 116 ? 4.465 -0.029 -6.081 1.00 97.88 116 ALA A O 1
ATOM 856 N N . MET A 1 117 ? 4.282 -0.674 -8.234 1.00 97.31 117 MET A N 1
ATOM 857 C CA . MET A 1 117 ? 2.927 -1.225 -8.112 1.00 97.31 117 MET A CA 1
ATOM 858 C C . MET A 1 117 ? 2.869 -2.373 -7.099 1.00 97.31 117 MET A C 1
ATOM 860 O O . MET A 1 117 ? 2.026 -2.358 -6.201 1.00 97.31 117 MET A O 1
ATOM 864 N N . ALA A 1 118 ? 3.802 -3.327 -7.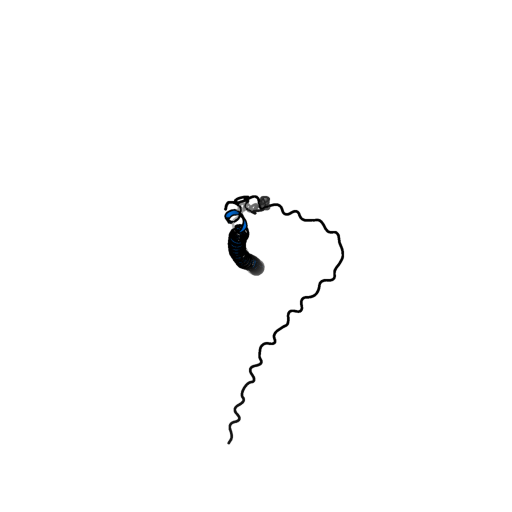164 1.00 97.56 118 ALA A N 1
ATOM 865 C CA . ALA A 1 118 ? 3.852 -4.450 -6.227 1.00 97.56 118 ALA A CA 1
ATOM 866 C C . ALA A 1 118 ? 4.031 -3.991 -4.766 1.00 97.56 118 ALA A C 1
ATOM 868 O O . ALA A 1 118 ? 3.406 -4.537 -3.849 1.00 97.56 118 ALA A O 1
ATOM 869 N N . LEU A 1 119 ? 4.850 -2.958 -4.531 1.00 98.12 119 LEU A N 1
ATOM 870 C CA . LEU A 1 119 ? 5.009 -2.358 -3.203 1.00 98.12 119 LEU A CA 1
ATOM 871 C C . LEU A 1 119 ? 3.717 -1.703 -2.710 1.00 98.12 119 LEU A C 1
ATOM 873 O O . LEU A 1 119 ? 3.369 -1.859 -1.535 1.00 98.12 119 LEU A O 1
ATOM 877 N N . GLN A 1 120 ? 3.007 -0.984 -3.581 1.00 98.56 120 GLN A N 1
ATOM 878 C CA . GLN A 1 120 ? 1.724 -0.378 -3.236 1.00 98.56 120 GLN A CA 1
ATOM 879 C C . GLN A 1 120 ? 0.687 -1.447 -2.881 1.00 98.56 120 GLN A C 1
ATOM 881 O O . GLN A 1 120 ? 0.082 -1.372 -1.812 1.00 98.56 120 GLN A O 1
ATOM 886 N N . GLU A 1 121 ? 0.532 -2.478 -3.709 1.00 98.31 121 GLU A N 1
ATOM 887 C CA . GLU A 1 121 ? -0.407 -3.566 -3.433 1.00 98.31 121 GLU A CA 1
ATOM 888 C C . GLU A 1 121 ? -0.110 -4.262 -2.104 1.00 98.31 121 GLU A C 1
ATOM 890 O O . GLU A 1 121 ? -1.027 -4.588 -1.347 1.00 98.31 121 GLU A O 1
ATOM 895 N N . ASN A 1 122 ? 1.169 -4.481 -1.789 1.00 98.56 122 ASN A N 1
ATOM 896 C CA . ASN A 1 122 ? 1.562 -5.075 -0.516 1.00 98.56 122 ASN A CA 1
ATOM 897 C C . ASN A 1 122 ? 1.166 -4.178 0.671 1.00 98.56 122 ASN A C 1
ATOM 899 O O . ASN A 1 122 ? 0.604 -4.663 1.655 1.00 98.56 122 ASN A O 1
ATOM 903 N N . ARG A 1 123 ? 1.382 -2.860 0.560 1.00 98.44 123 ARG A N 1
ATOM 904 C CA . ARG A 1 123 ? 0.938 -1.883 1.571 1.00 98.44 123 ARG A CA 1
ATOM 905 C C . ARG A 1 123 ? -0.580 -1.877 1.735 1.00 98.44 123 ARG A C 1
ATOM 907 O O . ARG A 1 123 ? -1.074 -1.821 2.856 1.00 98.44 123 ARG A O 1
ATOM 914 N N . GLU A 1 124 ? -1.333 -1.969 0.645 1.00 98.56 124 GLU A N 1
ATOM 915 C CA . GLU A 1 124 ? -2.794 -2.026 0.714 1.00 98.56 124 GLU A CA 1
ATOM 916 C C . GLU A 1 124 ? -3.283 -3.311 1.383 1.00 98.56 124 GLU A C 1
ATOM 918 O O . GLU A 1 124 ? -4.169 -3.267 2.239 1.00 98.56 124 GLU A O 1
ATOM 923 N N . ARG A 1 125 ? -2.698 -4.462 1.034 1.00 98.69 125 ARG A N 1
ATOM 924 C CA . ARG A 1 125 ? -3.036 -5.742 1.669 1.00 98.69 125 ARG A CA 1
ATOM 925 C C . ARG A 1 125 ? -2.711 -5.720 3.160 1.00 98.69 125 ARG A C 1
ATOM 927 O O . ARG A 1 125 ? -3.553 -6.127 3.959 1.00 98.69 125 ARG A O 1
ATOM 934 N N . SER A 1 126 ? -1.538 -5.215 3.546 1.00 97.81 126 SER A N 1
ATOM 935 C CA . SER A 1 126 ? -1.155 -5.122 4.957 1.00 97.81 126 SER A CA 1
ATOM 936 C C . SER A 1 126 ? -2.067 -4.171 5.732 1.00 97.81 126 SER A C 1
ATOM 938 O O . SER A 1 126 ? -2.507 -4.518 6.828 1.00 97.81 126 SER A O 1
ATOM 940 N N . PHE A 1 127 ? -2.451 -3.037 5.138 1.00 98.38 127 PHE A N 1
ATOM 941 C CA . PHE A 1 127 ? -3.418 -2.116 5.731 1.00 98.38 127 PHE A CA 1
ATOM 942 C C . PHE A 1 127 ? -4.797 -2.760 5.923 1.00 98.38 127 PHE A C 1
ATOM 944 O O . PHE A 1 127 ? -5.393 -2.615 6.989 1.00 98.38 127 PHE A O 1
ATOM 951 N N . ARG A 1 128 ? -5.299 -3.508 4.930 1.00 98.62 128 ARG A N 1
ATOM 952 C CA . ARG A 1 128 ? -6.580 -4.232 5.042 1.00 98.62 128 ARG A CA 1
ATOM 953 C C . ARG A 1 128 ? -6.550 -5.281 6.154 1.00 98.62 128 ARG A C 1
ATOM 955 O O . ARG A 1 128 ? -7.503 -5.383 6.917 1.00 98.62 128 ARG A O 1
ATOM 962 N N . LEU A 1 129 ? -5.465 -6.045 6.269 1.00 98.38 129 LEU A N 1
ATOM 963 C CA . LEU A 1 129 ? -5.318 -7.038 7.339 1.00 98.38 129 LEU A CA 1
ATOM 964 C C . LEU A 1 129 ? -5.220 -6.375 8.716 1.00 98.38 129 LEU A C 1
ATOM 966 O O . LEU A 1 129 ? -5.854 -6.822 9.672 1.00 98.38 129 LEU A O 1
ATOM 970 N N . TRP A 1 130 ? -4.459 -5.284 8.814 1.00 98.38 130 TRP A N 1
ATOM 971 C CA . TRP A 1 130 ? -4.346 -4.507 10.042 1.00 98.38 130 TRP A CA 1
ATOM 972 C C . TRP A 1 130 ? -5.701 -3.929 10.470 1.00 98.38 130 TRP A C 1
ATOM 974 O O . TRP A 1 130 ? -6.089 -4.093 11.626 1.00 98.38 130 TRP A O 1
ATOM 984 N N . SER A 1 131 ? -6.459 -3.327 9.550 1.00 98.44 131 SER A N 1
ATOM 985 C CA . SER A 1 131 ? -7.764 -2.739 9.866 1.00 98.44 131 SER A CA 1
ATOM 986 C C . SER A 1 131 ? -8.790 -3.792 10.291 1.00 98.44 131 SER A C 1
ATOM 988 O O . SER A 1 131 ? -9.514 -3.574 11.261 1.00 98.44 131 SER A O 1
ATOM 990 N N . GLN A 1 132 ? -8.801 -4.964 9.647 1.00 98.69 132 GLN A N 1
ATOM 991 C CA . GLN A 1 132 ? -9.626 -6.101 10.068 1.00 98.69 132 GLN A CA 1
ATOM 992 C C . GLN A 1 132 ? -9.262 -6.576 11.481 1.00 98.69 132 GLN A C 1
ATOM 994 O O . GLN A 1 132 ? -10.151 -6.800 12.301 1.00 98.69 132 GLN A O 1
ATOM 999 N N . SER A 1 133 ? -7.967 -6.683 11.790 1.00 98.50 133 SER A N 1
ATOM 1000 C CA . SER A 1 133 ? -7.492 -7.047 13.131 1.00 98.50 133 SER A CA 1
ATOM 1001 C C . SER A 1 133 ? -7.935 -6.028 14.189 1.00 98.50 133 SER A C 1
ATOM 1003 O O . SER A 1 133 ? -8.477 -6.410 15.225 1.00 98.50 133 SER A O 1
ATOM 1005 N N . GLN A 1 134 ? -7.807 -4.727 13.906 1.00 98.50 134 GLN A N 1
ATOM 1006 C CA . GLN A 1 134 ? -8.280 -3.668 14.806 1.00 98.50 134 GLN A CA 1
ATOM 1007 C C . GLN A 1 134 ? -9.796 -3.730 15.032 1.00 98.50 134 GLN A C 1
ATOM 1009 O O . GLN A 1 134 ? -10.258 -3.617 16.166 1.00 98.50 134 GLN A O 1
ATOM 1014 N N . GLN A 1 135 ? -10.583 -3.968 13.981 1.00 98.56 135 GLN A N 1
ATOM 1015 C CA . GLN A 1 135 ? -12.034 -4.133 14.111 1.00 98.56 135 GLN A CA 1
ATOM 1016 C C . GLN A 1 135 ? -12.398 -5.334 14.991 1.00 98.56 135 GLN A C 1
ATOM 1018 O O . GLN A 1 135 ? -13.285 -5.228 15.837 1.00 98.56 135 GLN A O 1
ATOM 1023 N N . GLN A 1 136 ? -11.703 -6.462 14.832 1.00 98.56 136 GLN A N 1
ATOM 1024 C CA . GLN A 1 136 ? -11.915 -7.640 15.674 1.00 98.56 136 GLN A CA 1
ATOM 1025 C C . GLN A 1 136 ? -11.558 -7.366 17.139 1.00 98.56 136 GLN A C 1
ATOM 1027 O O . GLN A 1 136 ? -12.317 -7.754 18.025 1.00 98.56 136 GLN A O 1
ATOM 1032 N N . GLN A 1 137 ? -10.452 -6.663 17.397 1.00 98.38 137 GLN A N 1
ATOM 1033 C CA . GLN A 1 137 ? -10.058 -6.258 18.749 1.00 98.38 137 GLN A CA 1
ATOM 1034 C C . GLN A 1 137 ? -11.113 -5.354 19.397 1.00 98.38 137 GLN A C 1
ATOM 1036 O O . GLN A 1 137 ? -11.520 -5.606 20.529 1.00 98.38 137 GLN A O 1
ATOM 1041 N N . LEU A 1 138 ? -11.624 -4.355 18.671 1.00 98.50 138 LEU A N 1
ATOM 1042 C CA . LEU A 1 138 ? -12.693 -3.487 19.173 1.00 98.50 138 LEU A CA 1
ATOM 1043 C C . LEU A 1 138 ? -13.966 -4.275 19.509 1.00 98.50 138 LEU A C 1
ATOM 1045 O O . LEU A 1 138 ? -14.531 -4.084 20.583 1.00 98.50 138 LEU A O 1
ATOM 1049 N N . GLN A 1 139 ? -14.381 -5.204 18.644 1.00 98.62 139 GLN A N 1
ATOM 1050 C CA . GLN A 1 139 ? -15.542 -6.062 18.907 1.00 98.62 139 GLN A CA 1
ATOM 1051 C C . GLN A 1 139 ? -15.341 -6.973 20.126 1.00 98.62 139 GLN A C 1
ATOM 1053 O O . GLN A 1 139 ? -16.295 -7.254 20.850 1.00 98.62 139 GLN A O 1
ATOM 1058 N N . GLN A 1 140 ? -14.122 -7.464 20.359 1.00 98.56 140 GLN A N 1
ATOM 1059 C CA . GLN A 1 140 ? -13.804 -8.267 21.543 1.00 98.56 140 GLN A CA 1
ATOM 1060 C C . GLN A 1 140 ? -13.907 -7.425 22.816 1.00 98.56 140 GLN A C 1
ATOM 1062 O O . GLN A 1 140 ? -14.636 -7.806 23.733 1.00 98.56 140 GLN A O 1
ATOM 1067 N N . LEU A 1 141 ? -13.271 -6.252 22.831 1.00 98.31 141 LEU A N 1
ATOM 1068 C CA . LEU A 1 141 ? -13.325 -5.322 23.960 1.00 98.31 141 LEU A CA 1
ATOM 1069 C C . LEU A 1 141 ? -14.758 -4.871 24.265 1.00 98.31 141 LEU A C 1
ATOM 1071 O O . LEU A 1 141 ? -15.143 -4.776 25.429 1.00 98.31 141 LEU A O 1
ATOM 1075 N N . GLU A 1 142 ? -15.576 -4.641 23.238 1.00 98.62 142 GLU A N 1
ATOM 1076 C CA . GLU A 1 142 ? -16.992 -4.309 23.405 1.00 98.62 142 GLU A CA 1
ATOM 1077 C C . GLU A 1 142 ? -17.763 -5.440 24.103 1.00 98.62 142 GLU A C 1
ATOM 1079 O O . GLU A 1 142 ? -18.491 -5.197 25.069 1.00 98.62 142 GLU A O 1
ATOM 1084 N N . ARG A 1 143 ? -17.572 -6.693 23.668 1.00 98.81 143 ARG A N 1
ATOM 1085 C CA . ARG A 1 143 ? -18.209 -7.864 24.296 1.00 98.81 143 ARG A CA 1
ATOM 1086 C C . ARG A 1 143 ? -17.766 -8.042 25.746 1.00 98.81 143 ARG A C 1
ATOM 1088 O O . ARG A 1 143 ? -18.599 -8.329 26.605 1.00 98.81 143 ARG A O 1
ATOM 1095 N N . GLU A 1 144 ? -16.480 -7.858 26.029 1.00 98.56 144 GLU A N 1
ATOM 1096 C CA . GLU A 1 144 ? -15.938 -7.923 27.389 1.00 98.56 144 GLU A CA 1
ATOM 1097 C C . GLU A 1 144 ? -16.515 -6.820 28.280 1.00 98.56 1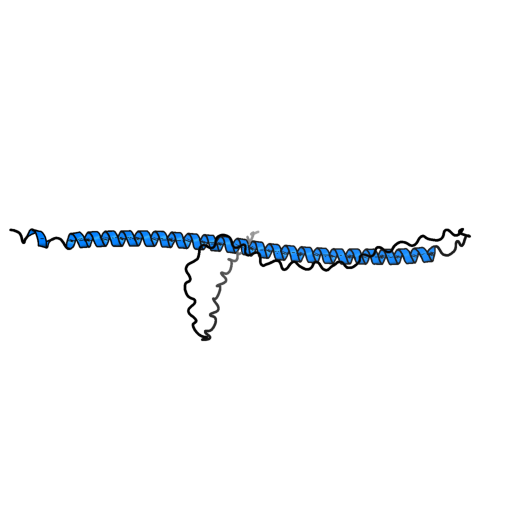44 GLU A C 1
ATOM 1099 O O . GLU A 1 144 ? -16.965 -7.100 29.393 1.00 98.56 144 GLU A O 1
ATOM 1104 N N . ALA A 1 145 ? -16.599 -5.586 27.779 1.00 98.38 145 ALA A N 1
ATOM 1105 C CA . ALA A 1 145 ? -17.198 -4.472 28.506 1.00 98.38 145 ALA A CA 1
ATOM 1106 C C . ALA A 1 145 ? -18.684 -4.719 28.820 1.00 98.38 145 ALA A C 1
ATOM 1108 O O . ALA A 1 145 ? -19.139 -4.446 29.936 1.00 98.38 145 ALA A O 1
ATOM 1109 N N . LEU A 1 146 ? -19.445 -5.267 27.865 1.00 98.56 146 LEU A N 1
ATOM 1110 C CA . LEU A 1 146 ? -20.843 -5.651 28.081 1.00 98.56 146 LEU A CA 1
ATOM 1111 C C . LEU A 1 146 ? -20.970 -6.744 29.145 1.00 98.56 146 LEU A C 1
ATOM 1113 O O . LEU A 1 146 ? -21.783 -6.603 30.061 1.00 98.56 146 LEU A O 1
ATOM 1117 N N . ARG A 1 147 ? -20.125 -7.778 29.080 1.00 98.81 147 ARG A N 1
ATOM 1118 C CA . ARG A 1 147 ? -20.088 -8.851 30.079 1.00 98.81 147 ARG A CA 1
ATOM 1119 C C . ARG A 1 147 ? -19.797 -8.310 31.481 1.00 98.81 147 ARG A C 1
ATOM 1121 O O . ARG A 1 147 ? -20.556 -8.586 32.407 1.00 98.81 147 ARG A O 1
ATOM 1128 N N . LEU A 1 148 ? -18.758 -7.490 31.638 1.00 98.50 148 LEU A N 1
ATOM 1129 C CA . LEU A 1 148 ? -18.410 -6.880 32.927 1.00 98.50 148 LEU A CA 1
ATOM 1130 C C . LEU A 1 148 ? -19.547 -6.001 33.464 1.00 98.50 148 LEU A C 1
ATOM 1132 O O . LEU A 1 148 ? -19.858 -6.026 34.655 1.00 98.50 148 LEU A O 1
ATOM 1136 N N . ARG A 1 149 ? -20.228 -5.252 32.589 1.00 98.62 149 ARG A N 1
ATOM 1137 C CA . ARG A 1 149 ? -21.398 -4.452 32.972 1.00 98.62 149 ARG A CA 1
ATOM 1138 C C . ARG A 1 149 ? -22.537 -5.323 33.499 1.00 98.62 149 ARG A C 1
ATOM 1140 O O . ARG A 1 149 ? -23.220 -4.925 34.445 1.00 98.62 149 ARG A O 1
ATOM 1147 N N . GLU A 1 150 ? -22.786 -6.473 32.884 1.00 98.75 150 GLU A N 1
ATOM 1148 C CA . GLU A 1 150 ? -23.789 -7.427 33.360 1.00 98.75 150 GLU A CA 1
ATOM 1149 C C . GLU A 1 150 ? -23.395 -8.045 34.701 1.00 98.75 150 GLU A C 1
ATOM 1151 O O . GLU A 1 150 ? -24.226 -8.082 35.611 1.00 98.75 150 GLU A O 1
ATOM 1156 N N . GLU A 1 151 ? -22.135 -8.446 34.862 1.00 98.62 151 GLU A N 1
ATOM 1157 C CA . GLU A 1 151 ? -21.598 -8.970 36.122 1.00 98.62 151 GLU A CA 1
ATOM 1158 C C . GLU A 1 151 ? -21.758 -7.947 37.262 1.00 98.62 151 GLU A C 1
ATOM 1160 O O . GLU A 1 151 ? -22.317 -8.276 38.312 1.00 98.62 151 GLU A O 1
ATOM 1165 N N . LEU A 1 152 ? -21.395 -6.679 37.032 1.00 98.31 152 LEU A N 1
ATOM 1166 C CA . LEU A 1 152 ? -21.573 -5.598 38.010 1.00 98.31 152 LEU A CA 1
ATOM 1167 C C . LEU A 1 152 ? -23.049 -5.359 38.356 1.00 98.31 152 LEU A C 1
ATOM 1169 O O . LEU A 1 152 ? -23.397 -5.190 39.526 1.00 98.31 152 LEU A O 1
ATOM 1173 N N . LYS A 1 153 ? -23.950 -5.391 37.363 1.00 98.50 153 LYS A N 1
ATOM 1174 C CA . LYS A 1 153 ? -25.401 -5.290 37.608 1.00 98.50 153 LYS A CA 1
ATOM 1175 C C . LYS A 1 153 ? -25.907 -6.443 38.474 1.00 98.50 153 LYS A C 1
ATOM 1177 O O . LYS A 1 153 ? -26.742 -6.223 39.352 1.00 98.50 153 LYS A O 1
ATOM 1182 N N . GLN A 1 154 ? -25.437 -7.665 38.233 1.00 98.50 154 GLN A N 1
ATOM 1183 C CA . GLN A 1 154 ? -25.815 -8.827 39.038 1.00 98.50 154 GLN A CA 1
ATOM 1184 C C . GLN A 1 154 ? -25.293 -8.707 40.474 1.00 98.50 154 GLN A C 1
ATOM 1186 O O . GLN A 1 154 ? -26.049 -8.961 41.412 1.00 98.50 154 GLN A O 1
ATOM 1191 N N . GLN A 1 155 ? -24.045 -8.272 40.661 1.00 98.06 155 GLN A N 1
ATOM 1192 C CA . GLN A 1 155 ? -23.469 -8.026 41.986 1.00 98.06 155 GLN A CA 1
ATOM 1193 C C . GLN A 1 155 ? -24.243 -6.946 42.751 1.00 98.06 155 GLN A C 1
ATOM 1195 O O . GLN A 1 155 ? -24.625 -7.173 43.898 1.00 98.06 155 GLN A O 1
ATOM 1200 N N . ALA A 1 156 ? -24.571 -5.825 42.104 1.00 97.12 156 ALA A N 1
ATOM 1201 C CA . ALA A 1 156 ? -25.378 -4.765 42.706 1.00 97.12 156 ALA A CA 1
ATOM 1202 C C . ALA A 1 156 ? -26.764 -5.269 43.147 1.00 97.12 156 ALA A C 1
ATOM 1204 O O . ALA A 1 156 ? -27.221 -4.943 44.241 1.00 97.12 156 ALA A O 1
ATOM 1205 N N . ARG A 1 157 ? -27.417 -6.120 42.338 1.00 97.06 157 ARG A N 1
ATOM 1206 C CA . ARG A 1 157 ? -28.691 -6.761 42.715 1.00 97.06 157 ARG A CA 1
ATOM 1207 C C . ARG A 1 157 ? -28.543 -7.668 43.934 1.00 97.06 157 ARG A C 1
ATOM 1209 O O . ARG A 1 157 ? -29.394 -7.621 44.815 1.00 97.06 157 ARG A O 1
ATOM 1216 N N . ARG A 1 158 ? -27.477 -8.475 44.000 1.00 96.75 158 ARG A N 1
ATOM 1217 C CA . ARG A 1 158 ? -27.203 -9.341 45.161 1.00 96.75 158 ARG A CA 1
ATOM 1218 C C . ARG A 1 158 ? -27.020 -8.510 46.430 1.00 96.75 158 ARG A C 1
ATOM 1220 O O . ARG A 1 158 ? -27.681 -8.796 47.420 1.00 96.75 158 ARG A O 1
ATOM 1227 N N . LEU A 1 159 ? -26.213 -7.449 46.364 1.00 95.56 159 LEU A N 1
ATOM 1228 C CA . LEU A 1 159 ? -25.984 -6.544 47.493 1.00 95.56 159 LEU A CA 1
ATOM 1229 C C . LEU A 1 159 ? -27.265 -5.835 47.948 1.00 95.56 159 LEU A C 1
ATOM 1231 O O . LEU A 1 159 ? -27.517 -5.744 49.144 1.00 95.56 159 LEU A O 1
ATOM 1235 N N . ALA A 1 160 ? -28.105 -5.379 47.014 1.00 94.00 160 ALA A N 1
ATOM 1236 C CA . ALA A 1 160 ? -29.377 -4.735 47.342 1.00 94.00 160 ALA A CA 1
ATOM 1237 C C . ALA A 1 160 ? -30.360 -5.679 48.059 1.00 94.00 160 ALA A C 1
ATOM 1239 O O . ALA A 1 160 ? -31.125 -5.232 48.912 1.00 94.00 160 ALA A O 1
ATOM 1240 N N . LEU A 1 161 ? -30.337 -6.976 47.733 1.00 93.00 161 LEU A N 1
ATOM 1241 C CA . LEU A 1 161 ? -31.141 -7.987 48.423 1.00 93.00 161 LEU A CA 1
ATOM 1242 C C . LEU A 1 161 ? -30.577 -8.306 49.814 1.00 93.00 161 LEU A C 1
ATOM 1244 O O . LEU A 1 161 ? -31.344 -8.392 50.767 1.00 93.00 161 LEU A O 1
ATOM 1248 N N . THR A 1 162 ? -29.252 -8.433 49.955 1.00 93.12 162 THR A N 1
ATOM 1249 C CA . THR A 1 162 ? -28.614 -8.727 51.252 1.00 93.12 162 THR A CA 1
ATOM 1250 C C . THR A 1 162 ? -28.589 -7.538 52.208 1.00 93.12 162 THR A C 1
ATOM 1252 O O . THR A 1 162 ? -28.500 -7.748 53.408 1.00 93.12 162 THR A O 1
ATOM 1255 N N . ALA A 1 163 ? -28.656 -6.301 51.709 1.00 87.81 163 ALA A N 1
ATOM 1256 C CA . ALA A 1 163 ? -28.685 -5.090 52.533 1.00 87.81 163 ALA A CA 1
ATOM 1257 C C . ALA A 1 163 ? -30.087 -4.746 53.078 1.00 87.81 163 ALA A C 1
ATOM 1259 O O . ALA A 1 163 ? -30.217 -3.828 53.882 1.00 87.81 163 ALA A O 1
ATOM 1260 N N . ARG A 1 164 ? -31.143 -5.462 52.657 1.00 78.19 164 ARG A N 1
ATOM 1261 C CA . ARG A 1 164 ? -32.541 -5.230 53.071 1.00 78.19 164 ARG A CA 1
ATOM 1262 C C . ARG A 1 164 ? -33.149 -6.255 54.070 1.00 78.19 164 ARG A C 1
ATOM 1264 O O . ARG A 1 164 ? -34.325 -6.573 53.903 1.00 78.19 164 ARG A O 1
ATOM 1271 N N . PRO A 1 165 ? -32.446 -6.805 55.079 1.00 66.50 165 PRO A N 1
ATOM 1272 C CA . PRO A 1 165 ? -33.092 -7.658 56.082 1.00 66.50 165 PRO A CA 1
ATOM 1273 C C . PRO A 1 165 ? -33.614 -6.889 57.313 1.00 66.50 165 PRO A C 1
ATOM 1275 O O . PRO A 1 165 ? -34.683 -7.222 57.810 1.00 66.50 165 PRO A O 1
ATOM 1278 N N . ASP A 1 166 ? -32.967 -5.804 57.751 1.00 66.31 166 ASP A N 1
ATOM 1279 C CA . ASP A 1 166 ? -33.215 -5.257 59.105 1.00 66.31 166 ASP A CA 1
ATOM 1280 C C . ASP A 1 166 ? -34.422 -4.304 59.222 1.00 66.31 166 ASP A C 1
ATOM 1282 O O . ASP A 1 166 ? -34.861 -3.961 60.317 1.00 66.31 166 ASP A O 1
ATOM 1286 N N . ALA A 1 167 ? -35.004 -3.865 58.101 1.00 61.06 167 ALA A N 1
ATOM 1287 C CA . ALA A 1 167 ? -36.109 -2.900 58.118 1.00 61.06 167 ALA A CA 1
ATOM 1288 C C . ALA A 1 167 ? -37.471 -3.512 58.506 1.00 61.06 167 ALA A C 1
ATOM 1290 O O . ALA A 1 167 ? -38.417 -2.769 58.759 1.00 61.06 167 ALA A O 1
ATOM 1291 N N . ILE A 1 168 ? -37.597 -4.843 58.524 1.00 63.91 168 ILE A N 1
ATOM 1292 C CA . ILE A 1 168 ? -38.876 -5.523 58.785 1.00 63.91 168 ILE A CA 1
ATOM 1293 C C . ILE A 1 168 ? -39.059 -5.812 60.285 1.00 63.91 168 ILE A C 1
ATOM 1295 O O . ILE A 1 168 ? -40.186 -5.751 60.772 1.00 63.91 168 ILE A O 1
ATOM 1299 N N . ASP A 1 169 ? -37.975 -6.002 61.042 1.00 66.88 169 ASP A N 1
ATOM 1300 C CA . ASP A 1 169 ? -38.057 -6.343 62.470 1.00 66.88 169 ASP A CA 1
ATOM 1301 C C . ASP A 1 169 ? -38.218 -5.122 63.395 1.00 66.88 169 ASP A C 1
ATOM 1303 O O . ASP A 1 169 ? -38.679 -5.263 64.522 1.00 66.88 169 ASP A O 1
ATOM 1307 N N . ALA A 1 170 ? -37.932 -3.902 62.927 1.00 61.94 170 ALA A N 1
ATOM 1308 C CA . ALA A 1 170 ? -38.040 -2.683 63.742 1.00 61.94 170 ALA A CA 1
ATOM 1309 C C . ALA A 1 170 ? -39.468 -2.098 63.861 1.00 61.94 170 ALA A C 1
ATOM 1311 O O . ALA A 1 170 ? -39.650 -1.057 64.491 1.00 61.94 170 ALA A O 1
ATOM 1312 N N . THR A 1 171 ? -40.483 -2.717 63.243 1.00 65.12 171 THR A N 1
ATOM 1313 C CA . THR A 1 171 ? -41.878 -2.211 63.234 1.00 65.12 171 THR A CA 1
ATOM 1314 C C . THR A 1 171 ? -42.888 -3.129 63.928 1.00 65.12 171 THR A C 1
ATOM 1316 O O . THR A 1 171 ? -44.095 -2.934 63.776 1.00 65.12 171 THR A O 1
ATOM 1319 N N . ARG A 1 172 ? -42.416 -4.104 64.711 1.00 52.38 172 ARG A N 1
ATOM 1320 C CA . ARG A 1 172 ? -43.252 -5.003 65.517 1.00 52.38 172 ARG A CA 1
ATOM 1321 C C . ARG A 1 172 ? -42.970 -4.831 67.001 1.00 52.38 172 ARG A C 1
ATOM 1323 O O . ARG A 1 172 ? -43.950 -4.933 67.768 1.00 52.38 172 ARG A O 1
#

Organism: NCBI:txid980254

Radius of gyration: 40.97 Å; chains: 1; bounding box: 74×86×131 Å

Secondary structure (DSSP, 8-state):
-----------------------------------------TT-----------------------PPPP--------S-HHHHHHHHHHHHHHHHHHHHHHHHHHHHHHHHHHHHHHHHHHHHHHHHHHHHHHHHHHHHHHHHHHHHHHHHHHHHHHHHHHT-STTTGGG-

Sequence (172 aa):
MAAETHLGRIRAPSSHVFQHRAGSATDAAARPVGNQPASAEAGRRIDPPHHGGQRPQSDDNTLPTATAAPSGPATAAQTNDDAGSSLLHAHAEDLVHNLQTWAELLDRRESELHAAMALQENRERSFRLWSQSQQQQLQQLEREALRLREELKQQARRLALTARPDAIDATR

pLDDT: mean 75.76, std 20.47, range [45.72, 98.81]

Foldseek 3Di:
DDDDDDDDPPDDDDDPPPPDDPPDDDDDDDDPPDPDDDDPPPDPPPPDPVPVPPPPPPPDPPPPPPDDDDPDDDDDDPPCPVVVVVVVVVVVVVVVVVVVVVVVVVVVVVVVVVVVVVVVVVVVVVVVVVVVVVVVVVVVVVVVVVVVVVVVVVVVVVCVVVVPDPPPVVPD